Protein AF-A0A7W1UIN7-F1 (afdb_monomer)

Solvent-accessible surface area (backbone atoms only — not comparable to full-atom values): 3606 Å² total; per-residue (Å²): 102,68,68,59,51,51,51,49,55,48,53,50,50,54,52,52,53,49,45,55,47,39,34,74,73,64,78,34,53,74,71,53,40,51,50,54,50,52,51,52,50,52,52,47,51,55,53,48,52,51,46,50,52,53,47,52,53,51,51,50,59,69,65,70,117

Structure (mmCIF, N/CA/C/O backbone):
data_AF-A0A7W1UIN7-F1
#
_entry.id   AF-A0A7W1UIN7-F1
#
loop_
_atom_site.group_PDB
_atom_site.id
_atom_site.type_symbol
_atom_site.label_atom_id
_atom_site.label_alt_id
_atom_site.label_comp_id
_atom_site.label_asym_id
_atom_site.label_entity_id
_atom_site.label_seq_id
_atom_site.pdbx_PDB_ins_code
_atom_site.Cartn_x
_atom_site.Cartn_y
_atom_site.Cartn_z
_atom_site.occupancy
_atom_site.B_iso_or_equiv
_atom_site.auth_seq_id
_atom_site.auth_comp_id
_atom_site.auth_asym_id
_atom_site.auth_atom_id
_atom_site.pdbx_PDB_model_num
ATOM 1 N N . ALA A 1 1 ? 7.197 3.849 -14.654 1.00 79.50 1 ALA A N 1
ATOM 2 C CA . ALA A 1 1 ? 7.382 3.372 -13.265 1.00 79.50 1 ALA A CA 1
ATOM 3 C C . ALA A 1 1 ? 7.018 4.439 -12.236 1.00 79.50 1 ALA A C 1
ATOM 5 O O . ALA A 1 1 ? 6.261 4.129 -11.324 1.00 79.50 1 ALA A O 1
ATOM 6 N N . GLU A 1 2 ? 7.484 5.686 -12.388 1.00 85.38 2 GLU A N 1
ATOM 7 C CA . GLU A 1 2 ? 7.202 6.754 -11.413 1.00 85.38 2 GLU A CA 1
ATOM 8 C C . GLU A 1 2 ? 5.703 7.040 -11.234 1.00 85.38 2 GLU A C 1
ATOM 10 O O . GLU A 1 2 ? 5.223 7.050 -10.106 1.00 85.38 2 GLU A O 1
ATOM 15 N N . GLU A 1 3 ? 4.932 7.140 -12.320 1.00 91.56 3 GLU A N 1
ATOM 16 C CA . GLU A 1 3 ? 3.467 7.297 -12.246 1.00 91.56 3 GLU A CA 1
ATOM 17 C C . GLU A 1 3 ? 2.786 6.142 -11.493 1.00 91.56 3 GLU A C 1
ATOM 19 O O . GLU A 1 3 ? 1.888 6.366 -10.685 1.00 91.56 3 GLU A O 1
ATOM 24 N N . GLY A 1 4 ? 3.265 4.908 -11.686 1.00 91.56 4 GLY A N 1
ATOM 25 C CA . GLY A 1 4 ? 2.775 3.736 -10.957 1.00 91.56 4 GLY A CA 1
ATOM 26 C C . GLY A 1 4 ? 3.058 3.830 -9.457 1.00 91.56 4 GLY A C 1
ATOM 27 O O . GLY A 1 4 ? 2.176 3.577 -8.640 1.00 91.56 4 GLY A O 1
ATOM 28 N N . ARG A 1 5 ? 4.262 4.276 -9.077 1.00 92.94 5 ARG A N 1
ATOM 29 C CA . ARG A 1 5 ? 4.613 4.517 -7.669 1.00 92.94 5 ARG A CA 1
ATOM 30 C C . ARG A 1 5 ? 3.782 5.652 -7.062 1.00 92.94 5 ARG A C 1
ATOM 32 O O . ARG A 1 5 ? 3.371 5.547 -5.909 1.00 92.94 5 ARG A O 1
ATOM 39 N N . VAL A 1 6 ? 3.510 6.721 -7.813 1.00 96.44 6 VAL A N 1
ATOM 40 C CA . VAL A 1 6 ? 2.633 7.822 -7.376 1.00 96.44 6 VAL A CA 1
ATOM 41 C C . VAL A 1 6 ? 1.209 7.320 -7.134 1.00 96.44 6 VAL A C 1
ATOM 43 O O . VAL A 1 6 ? 0.662 7.578 -6.063 1.00 96.44 6 VAL A O 1
ATOM 46 N N . ALA A 1 7 ? 0.646 6.540 -8.059 1.00 96.62 7 ALA A N 1
ATOM 47 C CA . ALA A 1 7 ? -0.688 5.960 -7.913 1.00 96.62 7 ALA A CA 1
ATOM 48 C C . ALA A 1 7 ? -0.798 5.052 -6.675 1.00 96.62 7 ALA A C 1
ATOM 50 O O . ALA A 1 7 ? -1.755 5.168 -5.911 1.00 96.62 7 ALA A O 1
ATOM 51 N N . ILE A 1 8 ? 0.211 4.211 -6.416 1.00 97.25 8 ILE A N 1
ATOM 52 C CA . ILE A 1 8 ? 0.250 3.354 -5.218 1.00 97.25 8 ILE A CA 1
ATOM 53 C C . ILE A 1 8 ? 0.273 4.196 -3.931 1.00 97.25 8 ILE A C 1
ATOM 55 O O . ILE A 1 8 ? -0.453 3.903 -2.981 1.00 97.25 8 ILE A O 1
ATOM 59 N N . ARG A 1 9 ? 1.072 5.272 -3.886 1.00 96.88 9 ARG A N 1
ATOM 60 C CA . ARG A 1 9 ? 1.118 6.172 -2.717 1.00 96.88 9 ARG A CA 1
ATOM 61 C C . ARG A 1 9 ? -0.208 6.895 -2.492 1.00 96.88 9 ARG A C 1
ATOM 63 O O . ARG A 1 9 ? -0.583 7.083 -1.335 1.00 96.88 9 ARG A O 1
ATOM 70 N N . GLN A 1 10 ? -0.889 7.288 -3.569 1.00 97.62 10 GLN A N 1
ATOM 71 C CA . GLN A 1 10 ? -2.203 7.921 -3.500 1.00 97.62 10 GLN A CA 1
ATOM 72 C C . GLN A 1 10 ? -3.245 6.946 -2.941 1.00 97.62 10 GLN A C 1
ATOM 74 O O . GLN A 1 10 ? -3.879 7.261 -1.940 1.00 97.62 10 GLN A O 1
ATOM 79 N N . ALA A 1 11 ? -3.319 5.725 -3.480 1.00 97.88 11 ALA A N 1
ATOM 80 C CA . ALA A 1 11 ? -4.225 4.689 -2.984 1.00 97.88 11 ALA A CA 1
ATOM 81 C C . ALA A 1 11 ? -3.993 4.369 -1.496 1.00 97.88 11 ALA A C 1
ATOM 83 O O . ALA A 1 11 ? -4.944 4.257 -0.727 1.00 97.88 11 ALA A O 1
ATOM 84 N N . ARG A 1 12 ? -2.725 4.294 -1.059 1.00 98.31 12 ARG A N 1
ATOM 85 C CA . ARG A 1 12 ? -2.385 4.124 0.363 1.00 98.31 12 ARG A CA 1
ATOM 86 C C . ARG A 1 12 ? -2.907 5.279 1.220 1.00 98.31 12 ARG A C 1
ATOM 88 O O . ARG A 1 12 ? -3.380 5.050 2.329 1.00 98.31 12 ARG A O 1
ATOM 95 N N . LYS A 1 13 ? -2.763 6.522 0.750 1.00 98.31 13 LYS A N 1
ATOM 96 C CA . LYS A 1 13 ? -3.264 7.695 1.476 1.00 98.31 13 LYS A CA 1
ATOM 97 C C . LYS A 1 13 ? -4.781 7.612 1.629 1.00 98.31 13 LYS A C 1
ATOM 99 O O . LYS A 1 13 ? -5.257 7.763 2.747 1.00 98.31 13 LYS A O 1
ATOM 104 N N . ASP A 1 14 ? -5.495 7.332 0.545 1.00 98.25 14 ASP A N 1
ATOM 105 C CA . ASP A 1 14 ? -6.957 7.280 0.551 1.00 98.25 14 ASP A CA 1
ATOM 106 C C . ASP A 1 14 ? -7.471 6.169 1.483 1.00 98.25 14 ASP A C 1
ATOM 108 O O . ASP A 1 14 ? -8.321 6.429 2.331 1.00 98.25 14 ASP A O 1
ATOM 112 N N . ALA A 1 15 ? -6.860 4.978 1.437 1.00 98.06 15 ALA A N 1
ATOM 113 C CA . ALA A 1 15 ? -7.179 3.885 2.357 1.00 98.06 15 ALA A CA 1
ATOM 114 C C . ALA A 1 15 ? -6.919 4.256 3.830 1.00 98.06 15 ALA A C 1
ATOM 116 O O . ALA A 1 15 ? -7.753 4.017 4.698 1.00 98.06 15 ALA A O 1
ATOM 117 N N . ASN A 1 16 ? -5.779 4.884 4.132 1.00 97.75 16 ASN A N 1
ATOM 118 C CA . ASN A 1 16 ? -5.459 5.292 5.503 1.00 97.75 16 ASN A CA 1
ATOM 119 C C . ASN A 1 16 ? -6.379 6.404 6.023 1.00 97.75 16 ASN A C 1
ATOM 121 O O . ASN A 1 16 ? -6.655 6.455 7.224 1.00 97.75 16 ASN A O 1
ATOM 125 N N . ASP A 1 17 ? -6.815 7.313 5.152 1.00 98.31 17 ASP A N 1
ATOM 126 C CA . ASP A 1 17 ? -7.773 8.360 5.502 1.00 98.31 17 ASP A CA 1
ATOM 127 C C . ASP A 1 17 ? -9.147 7.739 5.825 1.00 98.31 17 ASP A C 1
ATOM 129 O O . ASP A 1 17 ? -9.753 8.105 6.835 1.00 98.31 17 ASP A O 1
ATOM 133 N N . GLU A 1 18 ? -9.587 6.733 5.059 1.00 98.00 18 GLU A N 1
ATOM 134 C CA . GLU A 1 18 ? -10.814 5.966 5.320 1.00 98.00 18 GLU A CA 1
ATOM 135 C C . GLU A 1 18 ? -10.748 5.183 6.642 1.00 98.00 18 GLU A C 1
ATOM 137 O O . GLU A 1 18 ? -11.656 5.294 7.466 1.00 98.00 18 GLU A O 1
ATOM 142 N N . ILE A 1 19 ? -9.650 4.462 6.905 1.00 97.75 19 ILE A N 1
ATOM 143 C CA . ILE A 1 19 ? -9.457 3.712 8.161 1.00 97.75 19 ILE A CA 1
ATOM 144 C C . ILE A 1 19 ? -9.548 4.648 9.373 1.00 97.75 19 ILE A C 1
ATOM 146 O O . ILE A 1 19 ? -10.243 4.363 10.351 1.00 97.75 19 ILE A O 1
ATOM 150 N N . LYS A 1 20 ? -8.879 5.806 9.308 1.00 96.19 20 LYS A N 1
ATOM 151 C CA . LYS A 1 20 ? -8.924 6.808 10.383 1.00 96.19 20 LYS A CA 1
ATOM 152 C C . LYS A 1 20 ? -10.318 7.392 10.571 1.00 96.19 20 LYS A C 1
ATOM 154 O O . LYS A 1 20 ? -10.670 7.732 11.699 1.00 96.19 20 LYS A O 1
ATOM 159 N N . GLN A 1 21 ? -11.082 7.553 9.493 1.00 97.69 21 GLN A N 1
ATOM 160 C CA . GLN A 1 21 ? -12.455 8.036 9.570 1.00 97.69 21 GLN A CA 1
ATOM 161 C C . GLN A 1 21 ? -13.349 7.001 10.262 1.00 97.69 21 GLN A C 1
ATOM 163 O O . GLN A 1 21 ? -13.957 7.322 11.278 1.00 97.69 21 GLN A O 1
ATOM 168 N N . ARG A 1 22 ? -13.299 5.737 9.828 1.00 96.75 22 ARG A N 1
ATOM 169 C CA . ARG A 1 22 ? -14.032 4.617 10.446 1.00 96.75 22 ARG A CA 1
ATOM 170 C C . ARG A 1 22 ? -13.685 4.423 11.927 1.00 96.75 22 ARG A C 1
ATOM 172 O O . ARG A 1 22 ? -14.562 4.143 12.740 1.00 96.75 22 ARG A O 1
ATOM 179 N N . GLN A 1 23 ? -12.424 4.640 12.313 1.00 95.44 23 GLN A N 1
ATOM 180 C CA . GLN A 1 23 ? -12.015 4.638 13.723 1.00 95.44 23 GLN A CA 1
ATOM 181 C C . GLN A 1 23 ? -12.670 5.777 14.522 1.00 95.44 23 GLN A C 1
ATOM 183 O O . GLN A 1 23 ? -13.120 5.559 15.645 1.00 95.44 23 GLN A O 1
ATOM 188 N N . LYS A 1 24 ? -12.733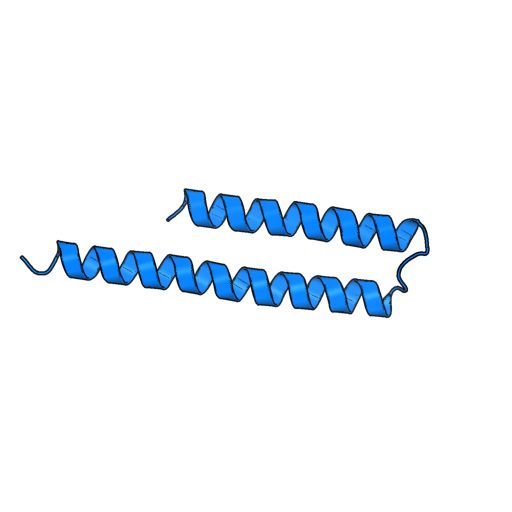 6.997 13.970 1.00 96.06 24 LYS A N 1
ATOM 189 C CA . LYS A 1 24 ? -13.395 8.139 14.630 1.00 96.06 24 LYS A CA 1
ATOM 190 C C . LYS A 1 24 ? -14.901 7.943 14.754 1.00 96.06 24 LYS A C 1
ATOM 192 O O . LYS A 1 24 ? -15.472 8.352 15.760 1.00 96.06 24 LYS A O 1
ATOM 197 N N . ASP A 1 25 ? -15.506 7.307 13.758 1.00 97.19 25 ASP A N 1
ATOM 198 C CA . ASP A 1 25 ? -16.938 7.006 13.731 1.00 97.19 25 ASP A CA 1
ATOM 199 C C . ASP A 1 25 ? -17.305 5.837 14.667 1.00 97.19 25 ASP A C 1
ATOM 201 O O . ASP A 1 25 ? -18.481 5.546 14.879 1.00 97.19 25 ASP A O 1
ATOM 205 N N . GLY A 1 26 ? -16.303 5.200 15.290 1.00 94.94 26 GLY A N 1
ATOM 206 C CA . GLY A 1 26 ? -16.478 4.10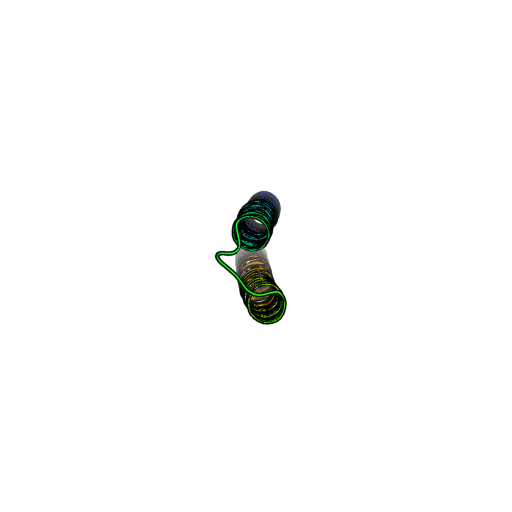6 16.244 1.00 94.94 26 GLY A CA 1
ATOM 207 C C . GLY A 1 26 ? -16.744 2.749 15.591 1.00 94.94 26 GLY A C 1
ATOM 208 O O . GLY A 1 26 ? -17.070 1.795 16.293 1.00 94.94 26 GLY A O 1
ATOM 209 N N . GLU A 1 27 ? -16.593 2.645 14.268 1.00 96.25 27 GLU A N 1
ATOM 210 C CA . GLU A 1 27 ? -16.749 1.394 13.516 1.00 96.25 27 GLU A CA 1
ATOM 211 C C . GLU A 1 27 ? -15.538 0.464 13.659 1.00 96.25 27 GLU A C 1
ATOM 213 O O . GLU A 1 27 ? -15.657 -0.746 13.468 1.00 96.25 27 GLU A O 1
ATOM 218 N N . LEU A 1 28 ? -14.371 1.027 13.985 1.00 95.06 28 LEU A N 1
ATOM 219 C CA . LEU A 1 28 ? -13.129 0.295 14.220 1.00 95.06 28 LEU A CA 1
ATOM 220 C C . LEU A 1 28 ? -12.580 0.586 15.613 1.00 95.06 28 LEU A C 1
ATOM 222 O O . LEU A 1 28 ? -12.510 1.739 16.045 1.00 95.06 28 LEU A O 1
ATOM 226 N N . SER A 1 29 ? -12.109 -0.466 16.283 1.00 97.00 29 SER A N 1
ATOM 227 C CA . SER A 1 29 ? -11.283 -0.316 17.478 1.00 97.00 29 SER A CA 1
ATOM 228 C C . SER A 1 29 ? -9.898 0.239 17.115 1.00 97.00 29 SER A C 1
ATOM 230 O O . SER A 1 29 ? -9.474 0.211 15.956 1.00 97.00 29 SER A O 1
ATOM 232 N N . GLU A 1 30 ? -9.156 0.743 18.105 1.00 95.12 30 GLU A N 1
ATOM 233 C CA . GLU A 1 30 ? -7.777 1.195 17.879 1.00 95.12 30 GLU A CA 1
ATOM 234 C C . GLU A 1 30 ? -6.868 0.047 17.410 1.00 95.12 30 GLU A C 1
ATOM 236 O O . GLU A 1 30 ? -6.041 0.241 16.519 1.00 95.12 30 GLU A O 1
ATOM 241 N N . ASP A 1 31 ? -7.059 -1.155 17.959 1.00 97.06 31 ASP A N 1
ATOM 242 C CA . ASP A 1 31 ? -6.290 -2.340 17.578 1.00 97.06 31 ASP A CA 1
ATOM 243 C C . ASP A 1 31 ? -6.605 -2.793 16.148 1.00 97.06 31 ASP A C 1
ATOM 245 O O . ASP A 1 31 ? -5.696 -3.192 15.419 1.00 97.06 31 ASP A O 1
ATOM 249 N N . ASP A 1 32 ? -7.871 -2.720 15.728 1.00 97.06 32 ASP A N 1
ATOM 250 C CA . ASP A 1 32 ? -8.271 -3.090 14.366 1.00 97.06 32 ASP A CA 1
ATOM 251 C C . ASP A 1 32 ? -7.796 -2.049 13.346 1.00 97.06 32 ASP A C 1
ATOM 253 O O . ASP A 1 32 ? -7.236 -2.417 12.318 1.00 97.06 32 ASP A O 1
ATOM 257 N N . SER A 1 33 ? -7.901 -0.753 13.665 1.00 96.50 33 SER A N 1
ATOM 258 C CA . SER A 1 33 ? -7.358 0.335 12.837 1.00 96.50 33 SER A CA 1
ATOM 259 C C . SER A 1 33 ? -5.852 0.175 12.597 1.00 96.50 33 SER A C 1
ATOM 261 O O . SER A 1 33 ? -5.378 0.332 11.470 1.00 96.50 33 SER A O 1
ATOM 263 N N . ARG A 1 34 ? -5.086 -0.196 13.634 1.00 96.81 34 ARG A N 1
ATOM 264 C CA . ARG A 1 34 ? -3.647 -0.478 13.496 1.00 96.81 34 ARG A CA 1
ATOM 265 C C . ARG A 1 34 ? -3.387 -1.679 12.584 1.00 96.81 34 ARG A C 1
ATOM 267 O O . ARG A 1 34 ? -2.527 -1.588 11.713 1.00 96.81 34 ARG A O 1
ATOM 274 N N . ARG A 1 35 ? -4.145 -2.773 12.737 1.00 97.94 3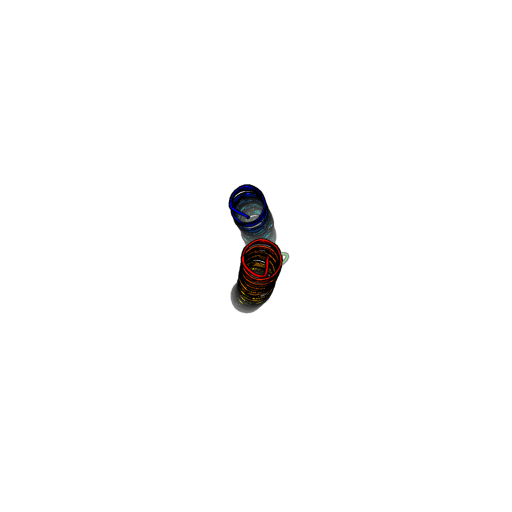5 ARG A N 1
ATOM 275 C CA . ARG A 1 35 ? -4.014 -3.959 11.870 1.00 97.94 35 ARG A CA 1
ATOM 276 C C . ARG A 1 35 ? -4.339 -3.652 10.411 1.00 97.94 35 ARG A C 1
ATOM 278 O O . ARG A 1 35 ? -3.567 -4.032 9.536 1.00 97.94 35 ARG A O 1
ATOM 285 N N . GLU A 1 36 ? -5.433 -2.938 10.148 1.00 97.88 36 GLU A N 1
ATOM 286 C CA . GLU A 1 36 ? -5.807 -2.554 8.782 1.00 97.88 36 GLU A CA 1
ATOM 287 C C . GLU A 1 36 ? -4.728 -1.661 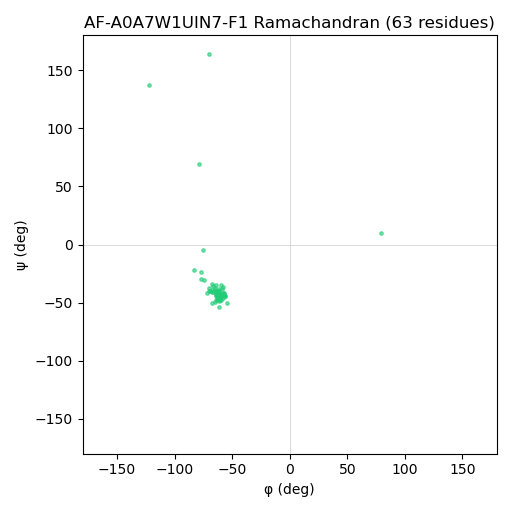8.138 1.00 97.88 36 GLU A C 1
ATOM 289 O O . GLU A 1 36 ? -4.367 -1.871 6.979 1.00 97.88 36 GLU A O 1
ATOM 294 N N . GLN A 1 37 ? -4.137 -0.720 8.888 1.00 97.25 37 GLN A N 1
ATOM 295 C CA . GLN A 1 37 ? -3.024 0.106 8.395 1.00 97.25 37 GLN A CA 1
ATOM 296 C C . GLN A 1 37 ? -1.767 -0.7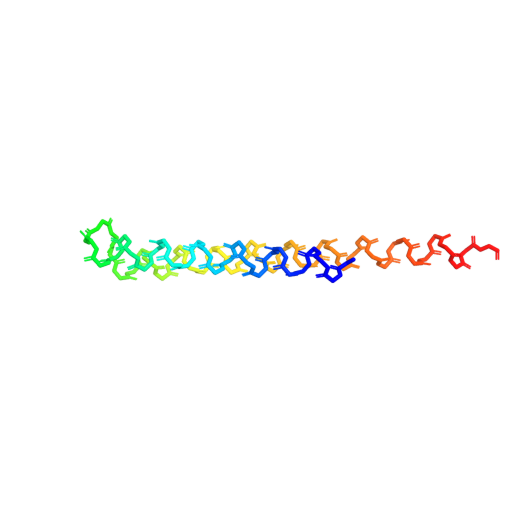18 8.076 1.00 97.25 37 GLN A C 1
ATOM 298 O O . GLN A 1 37 ? -1.112 -0.471 7.057 1.00 97.25 37 GLN A O 1
ATOM 303 N N . ASP A 1 38 ? -1.434 -1.710 8.906 1.00 98.25 38 ASP A N 1
ATOM 304 C CA . ASP A 1 38 ? -0.308 -2.616 8.654 1.00 98.25 38 ASP A CA 1
ATOM 305 C C . ASP A 1 38 ? -0.524 -3.442 7.378 1.00 98.25 38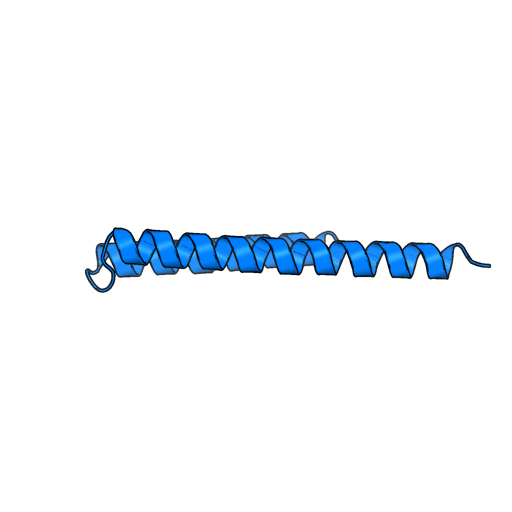 ASP A C 1
ATOM 307 O O . ASP A 1 38 ? 0.401 -3.623 6.580 1.00 98.25 38 ASP A O 1
ATOM 311 N N . ASP A 1 39 ? -1.746 -3.919 7.143 1.00 98.19 39 ASP A N 1
ATOM 312 C CA . ASP A 1 39 ? -2.081 -4.683 5.942 1.00 98.19 39 ASP A CA 1
ATOM 313 C C . ASP A 1 39 ? -2.061 -3.808 4.680 1.00 98.19 39 ASP A C 1
ATOM 315 O O . ASP A 1 39 ? -1.490 -4.209 3.658 1.00 98.19 39 ASP A O 1
ATOM 319 N N . VAL A 1 40 ? -2.559 -2.569 4.764 1.00 98.25 40 VAL A N 1
ATOM 320 C CA . VAL A 1 40 ? -2.401 -1.560 3.702 1.00 98.25 40 VAL A CA 1
ATOM 321 C C . VAL A 1 40 ? -0.919 -1.319 3.392 1.00 98.25 40 VAL A C 1
ATOM 323 O O . VAL A 1 40 ? -0.529 -1.233 2.220 1.00 98.25 40 VAL A O 1
ATOM 326 N N . GLN A 1 41 ? -0.058 -1.248 4.410 1.00 97.88 41 GLN A N 1
ATOM 327 C CA . GLN A 1 41 ? 1.378 -1.052 4.216 1.00 97.88 41 GLN A CA 1
ATOM 328 C C . GLN A 1 41 ? 2.048 -2.26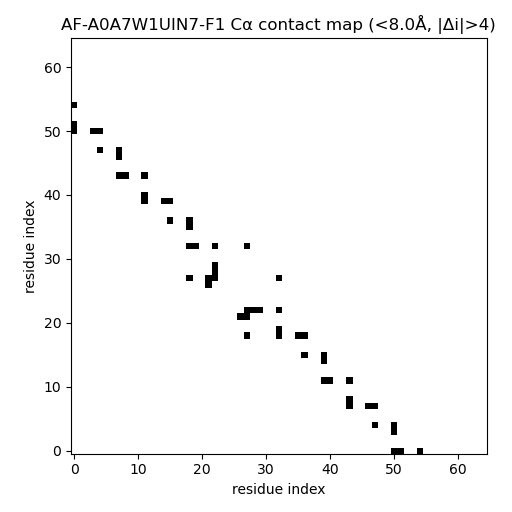6 3.553 1.00 97.88 41 GLN A C 1
ATOM 330 O O . GLN A 1 41 ? 2.871 -2.081 2.651 1.00 97.88 41 GLN A O 1
ATOM 335 N N . LYS A 1 42 ? 1.678 -3.498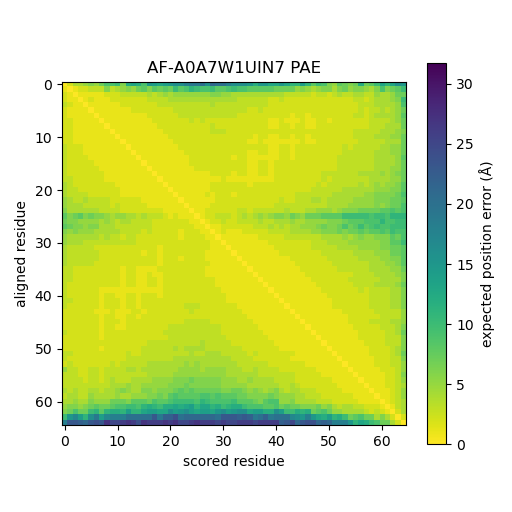 3.930 1.00 98.38 42 LYS A N 1
ATOM 336 C CA . LYS A 1 42 ? 2.166 -4.724 3.270 1.00 98.38 42 LYS A CA 1
ATOM 337 C C . LYS A 1 42 ? 1.794 -4.748 1.788 1.00 98.38 42 LYS A C 1
ATOM 339 O O . LYS A 1 42 ? 2.669 -4.966 0.951 1.00 98.38 42 LYS A O 1
ATOM 344 N N . LEU A 1 43 ? 0.532 -4.461 1.459 1.00 97.75 43 LEU A N 1
ATOM 345 C CA . LEU A 1 43 ? 0.065 -4.393 0.070 1.00 97.75 43 LEU A CA 1
ATOM 346 C C . LEU A 1 43 ? 0.811 -3.311 -0.716 1.00 97.75 43 LEU A C 1
ATOM 348 O O . LEU A 1 43 ? 1.277 -3.561 -1.826 1.00 97.75 43 LEU A O 1
ATOM 352 N N . THR A 1 44 ? 0.985 -2.128 -0.122 1.00 97.88 44 THR A N 1
ATOM 353 C CA . THR A 1 44 ? 1.754 -1.033 -0.731 1.00 97.88 44 THR A CA 1
ATOM 354 C C . THR A 1 44 ? 3.162 -1.503 -1.104 1.00 97.88 44 THR A C 1
ATOM 356 O O . THR A 1 44 ? 3.586 -1.310 -2.243 1.00 97.88 44 THR A O 1
ATOM 359 N N . ASN A 1 45 ? 3.875 -2.141 -0.170 1.00 97.75 45 ASN A N 1
ATOM 360 C CA . ASN A 1 45 ? 5.238 -2.625 -0.400 1.00 97.75 45 ASN A CA 1
ATOM 361 C C . ASN A 1 45 ? 5.282 -3.650 -1.537 1.00 97.75 45 ASN A C 1
ATOM 363 O O . ASN A 1 45 ? 6.066 -3.491 -2.470 1.00 97.75 45 ASN A O 1
ATOM 367 N N . GLN A 1 46 ? 4.379 -4.633 -1.507 1.00 98.06 46 GLN A N 1
ATOM 368 C CA . GLN A 1 46 ? 4.291 -5.676 -2.528 1.00 98.06 46 GLN A CA 1
ATOM 369 C C . GLN A 1 46 ? 4.104 -5.093 -3.938 1.00 98.06 46 GLN A C 1
ATOM 371 O O . GLN A 1 46 ? 4.749 -5.526 -4.894 1.00 98.06 46 GLN A O 1
ATOM 376 N N . TYR A 1 47 ? 3.220 -4.105 -4.099 1.00 97.12 47 TYR A N 1
ATOM 377 C CA . TYR A 1 47 ? 2.981 -3.508 -5.413 1.00 97.12 47 TYR A CA 1
ATOM 378 C C . TYR A 1 47 ? 4.112 -2.583 -5.866 1.00 97.12 47 TYR A C 1
ATOM 380 O O . TYR A 1 47 ? 4.375 -2.511 -7.066 1.00 97.12 47 TYR A O 1
ATOM 388 N N . VAL A 1 48 ? 4.811 -1.913 -4.944 1.00 96.62 48 VAL A N 1
ATOM 389 C CA . VAL A 1 48 ? 6.021 -1.145 -5.282 1.00 96.62 48 VAL A CA 1
ATOM 390 C C . VAL A 1 48 ? 7.119 -2.075 -5.792 1.00 96.62 48 VAL A C 1
ATOM 392 O O . VAL A 1 48 ? 7.671 -1.817 -6.860 1.00 96.62 48 VAL A O 1
ATOM 395 N N . GLU A 1 49 ? 7.382 -3.182 -5.095 1.00 96.94 49 GLU A N 1
ATOM 396 C CA . GLU A 1 49 ? 8.359 -4.190 -5.530 1.00 96.94 49 GLU A CA 1
ATOM 397 C C . GLU A 1 49 ? 8.016 -4.732 -6.919 1.00 96.94 49 GLU A C 1
ATOM 399 O O . GLU A 1 49 ? 8.870 -4.769 -7.803 1.00 96.94 49 GLU A O 1
ATOM 404 N N . ARG A 1 50 ? 6.739 -5.041 -7.166 1.00 96.00 50 ARG A N 1
ATOM 405 C CA . ARG A 1 50 ? 6.281 -5.506 -8.479 1.00 96.00 50 ARG A CA 1
ATOM 406 C C . ARG A 1 50 ? 6.506 -4.477 -9.590 1.00 96.00 50 ARG A C 1
ATOM 408 O O . ARG A 1 50 ? 6.877 -4.853 -10.701 1.00 96.00 50 ARG A O 1
ATOM 415 N N . VAL A 1 51 ? 6.271 -3.189 -9.331 1.00 95.12 51 VAL A N 1
ATOM 416 C CA . VAL A 1 51 ? 6.559 -2.119 -10.307 1.00 95.12 51 VAL A CA 1
ATOM 417 C C . VAL A 1 51 ? 8.054 -2.061 -10.618 1.00 95.12 51 VAL A C 1
ATOM 419 O O . VAL A 1 51 ? 8.431 -1.896 -11.780 1.00 95.12 51 VAL A O 1
ATOM 422 N N . ASP A 1 52 ? 8.896 -2.235 -9.605 1.00 94.06 52 ASP A N 1
ATOM 423 C CA . ASP A 1 52 ? 10.350 -2.186 -9.742 1.00 94.06 52 ASP A CA 1
ATOM 424 C C . ASP A 1 52 ? 10.901 -3.394 -10.504 1.00 94.06 52 ASP A C 1
ATOM 426 O O . ASP A 1 52 ? 11.776 -3.244 -11.356 1.00 94.06 52 ASP A O 1
ATOM 430 N N . GLU A 1 53 ? 10.362 -4.587 -10.255 1.00 95.69 53 GLU A N 1
ATOM 431 C CA . GLU A 1 53 ? 10.682 -5.796 -11.017 1.00 95.69 53 GLU A CA 1
ATOM 432 C C . GLU A 1 53 ? 10.298 -5.662 -12.492 1.00 95.69 53 GLU A C 1
ATOM 434 O O . GLU A 1 53 ? 11.091 -5.999 -13.375 1.00 95.69 53 GLU A O 1
ATOM 439 N N . LEU A 1 54 ? 9.101 -5.137 -12.776 1.00 94.19 54 LEU A N 1
ATOM 440 C CA . LEU A 1 54 ? 8.644 -4.910 -14.147 1.00 94.19 54 LEU A CA 1
ATOM 441 C C . LEU A 1 54 ? 9.524 -3.893 -14.877 1.00 94.19 54 LEU A C 1
ATOM 443 O O . LEU A 1 54 ? 9.844 -4.103 -16.048 1.00 94.19 54 LEU A O 1
ATOM 447 N N . LEU A 1 55 ? 9.937 -2.823 -14.190 1.00 93.81 55 LEU A N 1
ATOM 448 C CA . LEU A 1 55 ? 10.863 -1.840 -14.744 1.00 93.81 55 LEU A CA 1
ATOM 449 C C . LEU A 1 55 ? 12.202 -2.497 -15.093 1.00 93.81 55 LEU A C 1
ATOM 451 O O . LEU A 1 55 ? 12.614 -2.433 -16.247 1.00 93.81 55 LEU A O 1
ATOM 455 N N . LYS A 1 56 ? 12.826 -3.194 -14.134 1.00 94.00 56 LYS A N 1
ATOM 456 C CA . LYS A 1 56 ? 14.109 -3.887 -14.341 1.00 94.00 56 LYS A CA 1
ATOM 457 C C . LYS A 1 56 ? 14.048 -4.880 -15.494 1.00 94.00 56 LYS A C 1
ATOM 459 O O . LYS A 1 56 ? 14.959 -4.933 -16.314 1.00 94.00 56 LYS A O 1
ATOM 464 N N . ARG A 1 57 ? 12.970 -5.666 -15.575 1.00 94.62 57 ARG A N 1
ATOM 465 C CA . ARG A 1 57 ? 12.770 -6.623 -16.667 1.00 94.62 57 ARG A CA 1
ATOM 466 C C . ARG A 1 57 ? 12.709 -5.915 -18.016 1.00 94.62 57 ARG A C 1
ATOM 468 O O . ARG A 1 57 ? 13.327 -6.388 -18.964 1.00 94.62 57 ARG A O 1
ATOM 475 N N . LYS A 1 58 ? 11.977 -4.800 -18.105 1.00 92.00 58 LYS A N 1
ATOM 476 C CA . LYS A 1 58 ? 11.863 -4.063 -19.365 1.00 92.00 58 LYS A CA 1
ATOM 477 C C . LYS A 1 58 ? 13.170 -3.376 -19.750 1.00 92.00 58 LYS A C 1
ATOM 479 O O . LYS A 1 58 ? 13.504 -3.355 -20.927 1.00 92.00 58 LYS A O 1
ATOM 484 N N . GLU A 1 59 ? 13.912 -2.852 -18.780 1.00 92.12 59 GLU A N 1
ATOM 485 C CA . GLU A 1 59 ? 15.244 -2.284 -19.006 1.00 92.12 59 GLU A CA 1
ATOM 486 C C . GLU A 1 59 ? 16.224 -3.342 -19.527 1.00 92.12 59 GLU A C 1
ATOM 488 O O . GLU A 1 59 ? 16.913 -3.085 -20.508 1.00 92.12 59 GLU A O 1
ATOM 493 N N . ALA A 1 60 ? 16.237 -4.544 -18.940 1.00 93.31 60 ALA A N 1
ATOM 494 C CA . ALA A 1 60 ? 17.065 -5.650 -19.419 1.00 93.31 60 ALA A CA 1
ATOM 495 C C . ALA A 1 60 ? 16.708 -6.060 -20.859 1.00 93.31 60 ALA A C 1
ATOM 497 O O . ALA A 1 60 ? 17.600 -6.162 -21.690 1.00 93.31 60 ALA A O 1
ATOM 498 N N . GLU A 1 61 ? 15.415 -6.204 -21.174 1.00 92.44 61 GLU A N 1
ATOM 499 C CA . GLU A 1 61 ? 14.932 -6.518 -22.531 1.00 92.44 61 GLU A CA 1
ATOM 500 C C . GLU A 1 61 ? 15.336 -5.449 -23.563 1.00 92.44 61 GLU A C 1
ATOM 502 O O . GLU A 1 61 ? 15.600 -5.768 -24.714 1.00 92.44 61 GLU A O 1
ATOM 507 N N . VAL A 1 62 ? 15.380 -4.172 -23.167 1.00 91.00 62 VAL A N 1
ATOM 508 C CA . VAL A 1 62 ? 15.784 -3.065 -24.055 1.00 91.00 62 VAL A CA 1
ATOM 509 C C . VAL A 1 62 ? 17.304 -3.001 -24.247 1.00 91.00 62 VAL A C 1
ATOM 511 O O . VAL A 1 62 ? 17.758 -2.542 -25.292 1.00 91.00 62 VAL A O 1
ATOM 514 N N . LEU A 1 63 ? 18.088 -3.427 -23.254 1.00 87.00 63 LEU A N 1
ATOM 515 C CA . LEU A 1 63 ? 19.556 -3.456 -23.311 1.00 87.00 63 LEU A CA 1
ATOM 516 C C . LEU A 1 63 ? 20.106 -4.709 -24.007 1.00 87.00 63 LEU A C 1
ATOM 518 O O . LEU A 1 63 ? 21.241 -4.687 -24.475 1.00 87.00 63 LEU A O 1
ATOM 522 N N . GLU A 1 64 ? 19.325 -5.787 -24.063 1.00 75.50 64 GLU A N 1
ATOM 523 C CA . GLU A 1 64 ? 19.635 -7.017 -24.792 1.00 75.50 64 GLU A CA 1
ATOM 524 C C . GLU A 1 64 ? 19.344 -6.818 -26.297 1.00 75.50 64 GLU A C 1
ATOM 526 O O . GLU A 1 64 ? 18.378 -7.347 -26.846 1.00 75.50 64 GLU A O 1
ATOM 531 N N . VAL A 1 65 ? 20.165 -5.988 -26.954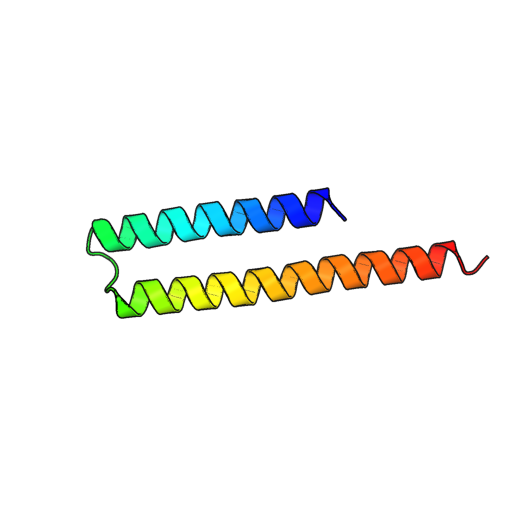 1.00 56.94 65 VAL A N 1
ATOM 532 C CA . VAL A 1 65 ? 20.205 -5.779 -28.416 1.00 56.94 65 VAL A CA 1
ATOM 533 C C . VAL A 1 65 ? 21.615 -6.027 -28.931 1.00 56.94 65 VAL A C 1
ATOM 535 O O . VAL A 1 65 ? 22.567 -5.496 -28.315 1.00 56.94 65 VAL A O 1
#

Secondary structure (DSSP, 8-state):
-HHHHHHHHHHHHHHHHHHHHHHHTTSS-HHHHHHHHHHHHHHHHHHHHHHHHHHHHHHHHHH--

pLDDT: mean 94.73, std 6.27, range [56.94, 98.38]

Nearest PDB structures (foldseek):
  6o35-assembly1_A  TM=8.892E-01  e=2.699E+00  synthetic construct
  6o35-assembly1_B-2  TM=8.919E-01  e=3.782E+00  synthetic construct
  6o35-assembly1_C-2  TM=8.870E-01  e=5.300E+00  synthetic construct
  5j2l-assembly1_B  TM=7.416E-01  e=5.300E+00  synthetic construct

Mean predicted aligned error: 3.5 Å

Foldseek 3Di:
DVVQLVVLVVVLVVQLVVLVVCVVVVVDDPVRSVVSNVVSVVVSVVSVVVVVVVVVVVVVVVVPD

Radius of gyration: 16.4 Å; Cα contacts (8 Å, |Δi|>4): 28; chains: 1; bounding box: 37×15×46 Å

Sequence (65 aa):
AEEGRVAIRQARKDANDEIKQRQKDGELSEDDSRREQDDVQKLTNQYVERVDELLKRKEAEVLEV